Protein AF-A0A9P0IT25-F1 (afdb_monomer_lite)

Secondary structure (DSSP, 8-state):
-------TTSSSSGGG-----HHHHT-PPP----------------------HHHHHHHHHHHHHHHHHT--HHHHHHHHHHHH----HHHHHHHHHHHH-S---HHHHHHHHHHHHHHHHHHHHHT-

Organism: Aphis gossypii (NCBI:txid80765)

pLDDT: mean 72.53, std 25.1, range [28.23, 98.19]

Structure (mmCIF, N/CA/C/O backbone):
data_AF-A0A9P0IT25-F1
#
_entry.id   AF-A0A9P0IT25-F1
#
loop_
_atom_site.group_PDB
_atom_site.id
_atom_site.type_symbol
_atom_site.label_atom_id
_atom_site.label_alt_id
_atom_site.label_comp_id
_atom_site.label_asym_id
_atom_site.label_entity_id
_atom_site.l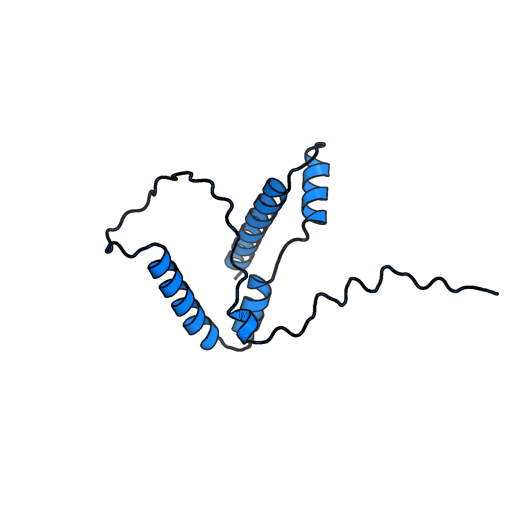abel_seq_id
_atom_site.pdbx_PDB_ins_code
_atom_site.Cartn_x
_atom_site.Cartn_y
_atom_site.Cartn_z
_atom_site.occupancy
_atom_site.B_iso_or_equiv
_atom_site.auth_seq_id
_atom_site.auth_comp_id
_atom_site.auth_asym_id
_atom_site.auth_atom_id
_atom_site.pdbx_PDB_model_num
ATOM 1 N N . MET A 1 1 ? 0.093 -48.236 -16.005 1.00 41.72 1 MET A N 1
ATOM 2 C CA . MET A 1 1 ? 1.020 -47.498 -15.125 1.00 41.72 1 MET A CA 1
ATOM 3 C C . MET A 1 1 ? 0.969 -46.055 -15.586 1.00 41.72 1 MET A C 1
ATOM 5 O O . MET A 1 1 ? 1.771 -45.649 -16.411 1.00 41.72 1 MET A O 1
ATOM 9 N N . GLU A 1 2 ? -0.072 -45.335 -15.183 1.00 33.12 2 GLU A N 1
ATOM 10 C CA . GLU A 1 2 ? -0.317 -43.969 -15.643 1.00 33.12 2 GLU A CA 1
ATOM 11 C C . GLU A 1 2 ? -0.279 -43.086 -14.400 1.00 33.12 2 GLU A C 1
ATOM 13 O O . GLU A 1 2 ? -1.176 -43.108 -13.561 1.00 33.12 2 GLU A O 1
ATOM 18 N N . SER A 1 3 ? 0.872 -42.447 -14.208 1.00 37.16 3 SER A N 1
ATOM 19 C CA . SER A 1 3 ? 1.113 -41.519 -13.112 1.00 37.16 3 SER A CA 1
ATOM 20 C C . SER A 1 3 ? 0.383 -40.225 -13.448 1.00 37.16 3 SER A C 1
ATOM 22 O O . SER A 1 3 ? 0.845 -39.461 -14.295 1.00 37.16 3 SER A O 1
ATOM 24 N N . MET A 1 4 ? -0.769 -39.988 -12.818 1.00 38.41 4 MET A N 1
ATOM 25 C CA . MET A 1 4 ? -1.356 -38.653 -12.786 1.00 38.41 4 MET A CA 1
ATOM 26 C C . MET A 1 4 ? -0.392 -37.748 -12.020 1.00 38.41 4 MET A C 1
ATOM 28 O O . MET A 1 4 ? -0.252 -37.847 -10.801 1.00 38.41 4 MET A O 1
ATOM 32 N N . MET A 1 5 ? 0.309 -36.894 -12.765 1.00 40.84 5 MET A N 1
ATOM 33 C CA . MET A 1 5 ? 1.078 -35.786 -12.220 1.00 40.84 5 MET A CA 1
ATOM 34 C C . MET A 1 5 ? 0.132 -34.873 -11.439 1.00 40.84 5 MET A C 1
ATOM 36 O O . MET A 1 5 ? -0.613 -34.084 -12.012 1.00 40.84 5 MET A O 1
ATOM 40 N N . PHE A 1 6 ? 0.164 -34.999 -10.115 1.00 36.66 6 PHE A N 1
ATOM 41 C CA . PHE A 1 6 ? -0.357 -33.987 -9.212 1.00 36.66 6 PHE A CA 1
ATOM 42 C C . PHE A 1 6 ? 0.496 -32.724 -9.370 1.00 36.66 6 PHE A C 1
ATOM 44 O O . PHE A 1 6 ? 1.703 -32.739 -9.112 1.00 36.66 6 PHE A O 1
ATOM 51 N N . ASN A 1 7 ? -0.134 -31.642 -9.828 1.00 36.16 7 ASN A N 1
ATOM 52 C CA . ASN A 1 7 ? 0.476 -30.322 -9.932 1.00 36.16 7 ASN A CA 1
ATOM 53 C C . ASN A 1 7 ? 0.936 -29.857 -8.546 1.00 36.16 7 ASN A C 1
ATOM 55 O O . ASN A 1 7 ? 0.128 -29.561 -7.670 1.00 36.16 7 ASN A O 1
ATOM 59 N N . LYS A 1 8 ? 2.255 -29.759 -8.368 1.00 42.22 8 LYS A N 1
ATOM 60 C CA . LYS A 1 8 ? 2.917 -29.313 -7.132 1.00 42.22 8 LYS A CA 1
ATOM 61 C C . LYS A 1 8 ? 2.823 -27.794 -6.905 1.00 42.22 8 LYS A C 1
ATOM 63 O O . LYS A 1 8 ? 3.342 -27.285 -5.917 1.00 42.22 8 LYS A O 1
ATOM 68 N N . ASP A 1 9 ? 2.132 -27.084 -7.793 1.00 40.12 9 ASP A N 1
ATOM 69 C CA . ASP A 1 9 ? 2.008 -25.624 -7.772 1.00 40.12 9 ASP A CA 1
ATOM 70 C C . ASP A 1 9 ? 0.772 -25.123 -7.005 1.00 40.12 9 ASP A C 1
ATOM 72 O O . ASP A 1 9 ? 0.588 -23.917 -6.870 1.00 40.12 9 ASP A O 1
ATOM 76 N N . GLN A 1 10 ? -0.061 -26.020 -6.461 1.00 33.53 10 GLN A N 1
ATOM 77 C CA . GLN A 1 10 ? -1.315 -25.647 -5.789 1.00 33.53 10 GLN A CA 1
ATOM 78 C C . GLN A 1 10 ? -1.242 -25.575 -4.251 1.00 33.53 10 GLN A C 1
ATOM 80 O O . GLN A 1 10 ? -2.206 -25.163 -3.615 1.00 33.53 10 GLN A O 1
ATOM 85 N N . GLU A 1 11 ? -0.104 -25.902 -3.628 1.00 34.81 11 GLU A N 1
ATOM 86 C CA . GLU A 1 11 ? 0.029 -25.877 -2.157 1.00 34.81 11 GLU A CA 1
ATOM 87 C C . GLU A 1 11 ? 0.653 -24.585 -1.590 1.00 34.81 11 GLU A C 1
ATOM 89 O O . GLU A 1 11 ? 0.664 -24.385 -0.375 1.00 34.81 11 GLU A O 1
ATOM 94 N N . MET A 1 12 ? 1.118 -23.650 -2.430 1.00 31.92 12 MET A N 1
ATOM 95 C CA . MET A 1 12 ? 1.678 -22.366 -1.962 1.00 31.92 12 MET A CA 1
ATOM 96 C C . MET A 1 12 ? 0.647 -21.246 -1.751 1.00 31.92 12 MET A C 1
ATOM 98 O O . MET A 1 12 ? 1.026 -20.152 -1.339 1.00 31.92 12 MET A O 1
ATOM 102 N N . GLU A 1 13 ? -0.644 -21.496 -1.977 1.00 34.09 13 GLU A N 1
ATOM 103 C CA . GLU A 1 13 ? -1.703 -20.495 -1.761 1.00 34.09 13 GLU A CA 1
ATOM 104 C C . GLU A 1 13 ? -2.389 -20.630 -0.387 1.00 34.09 13 GLU A C 1
ATOM 106 O O . GLU A 1 13 ? -2.980 -19.681 0.123 1.00 34.09 13 GLU A O 1
ATOM 111 N N . SER A 1 14 ? -2.239 -21.778 0.284 1.00 28.23 14 SER A N 1
ATOM 112 C CA . SER A 1 14 ? -2.909 -22.061 1.564 1.00 28.23 14 SER A CA 1
ATOM 113 C C . SER A 1 14 ? -2.144 -21.558 2.799 1.00 28.23 14 SER A C 1
ATOM 115 O O . SER A 1 14 ? -2.756 -21.258 3.824 1.00 28.23 14 SER A O 1
ATOM 117 N N . SER A 1 15 ? -0.817 -21.384 2.729 1.00 30.12 15 SER A N 1
ATOM 118 C CA . SER A 1 15 ? -0.022 -21.009 3.914 1.00 30.12 15 SER A CA 1
ATOM 119 C C . SER A 1 15 ? -0.203 -19.550 4.367 1.00 30.12 15 SER A C 1
ATOM 121 O O . SER A 1 15 ? 0.323 -19.185 5.422 1.00 30.12 15 SER A O 1
ATOM 123 N N . SER A 1 16 ? -0.912 -18.711 3.604 1.00 38.19 16 SER A N 1
ATOM 124 C CA . SER A 1 16 ? -1.129 -17.303 3.964 1.00 38.19 16 SER A CA 1
ATOM 125 C C . SER A 1 16 ? -2.306 -17.081 4.922 1.00 38.19 16 SER A C 1
ATOM 127 O O . SER A 1 16 ? -2.465 -15.970 5.423 1.00 38.19 16 SER A O 1
ATOM 129 N N . TYR A 1 17 ? -3.094 -18.118 5.214 1.00 40.69 17 TYR A N 1
ATOM 130 C CA . TYR A 1 17 ? -4.219 -18.065 6.150 1.00 40.69 17 TYR A CA 1
ATOM 131 C C . TYR A 1 17 ? -3.906 -18.896 7.393 1.00 40.69 17 TYR A C 1
ATOM 133 O O . TYR A 1 17 ? -4.582 -19.873 7.703 1.00 40.69 17 TYR A O 1
ATOM 141 N N . LYS A 1 18 ? -2.830 -18.545 8.102 1.00 37.47 18 LYS A N 1
ATOM 142 C CA . LYS A 1 18 ? -2.706 -18.978 9.493 1.00 37.47 18 LYS A CA 1
ATOM 143 C C . LYS A 1 18 ? -3.537 -18.021 10.331 1.00 37.47 18 LYS A C 1
ATOM 145 O O . LYS A 1 18 ? -3.259 -16.826 10.336 1.00 37.47 18 LYS A O 1
ATOM 150 N N . ASP A 1 19 ? -4.565 -18.591 10.946 1.00 41.03 19 ASP A N 1
ATOM 151 C CA . ASP A 1 19 ? -5.413 -18.029 11.991 1.00 41.03 19 ASP A CA 1
ATOM 152 C C . ASP A 1 19 ? -4.595 -17.110 12.912 1.00 41.03 19 ASP A C 1
ATOM 154 O O . ASP A 1 19 ? -3.737 -17.563 13.673 1.00 41.03 19 ASP A O 1
ATOM 158 N N . PHE A 1 20 ? -4.770 -15.805 12.718 1.00 43.47 20 PHE A N 1
ATOM 159 C CA . PHE A 1 20 ? -3.971 -14.756 13.335 1.00 43.47 20 PHE A CA 1
ATOM 160 C C . PHE A 1 20 ? -4.866 -14.091 14.367 1.00 43.47 20 PHE A C 1
ATOM 162 O O . PHE A 1 20 ? -5.787 -13.351 14.021 1.00 43.47 20 PHE A O 1
ATOM 169 N N . SER A 1 21 ? -4.633 -14.433 15.631 1.00 42.94 21 SER A N 1
ATOM 170 C CA . SER A 1 21 ? -5.468 -13.993 16.744 1.00 42.94 21 SER A CA 1
ATOM 171 C C . SER A 1 21 ? -5.476 -12.464 16.890 1.00 42.94 21 SER A C 1
ATOM 173 O O . SER A 1 21 ? -4.637 -11.737 16.358 1.00 42.94 21 SER A O 1
ATOM 175 N N . GLN A 1 22 ? -6.424 -11.939 17.656 1.00 48.09 22 GLN A N 1
ATOM 176 C CA . GLN A 1 22 ? -6.498 -10.508 17.952 1.00 48.09 22 GLN A CA 1
ATOM 177 C C . GLN A 1 22 ? -5.202 -9.977 18.608 1.00 48.09 22 GLN A C 1
ATOM 179 O O . GLN A 1 22 ? -4.828 -8.833 18.378 1.00 48.09 22 GLN A O 1
ATOM 184 N N . GLU A 1 23 ? -4.460 -10.825 19.334 1.00 40.09 23 GLU A N 1
ATOM 185 C CA . GLU A 1 23 ? -3.146 -10.520 19.943 1.00 40.09 23 GLU A CA 1
ATOM 186 C C . GLU A 1 23 ? -2.049 -10.213 18.920 1.00 40.09 23 GLU A C 1
ATOM 188 O O . GLU A 1 23 ? -1.175 -9.359 19.074 1.00 40.09 23 GLU A O 1
ATOM 193 N N . ASP A 1 24 ? -2.159 -10.908 17.815 1.00 48.66 24 ASP A N 1
ATOM 194 C CA . ASP A 1 24 ? -1.262 -10.924 16.689 1.00 48.66 24 ASP A CA 1
ATOM 195 C C . ASP A 1 24 ? -1.428 -9.577 15.918 1.00 48.66 24 ASP A C 1
ATOM 197 O O . ASP A 1 24 ? -0.467 -8.976 15.420 1.00 48.66 24 ASP A O 1
ATOM 201 N N . LEU A 1 25 ? -2.630 -8.973 15.943 1.00 50.34 25 LEU A N 1
ATOM 202 C CA . LEU A 1 25 ? -2.894 -7.603 15.471 1.00 50.34 25 LEU A CA 1
ATOM 203 C C . LEU A 1 25 ? -2.050 -6.551 16.219 1.00 50.34 25 LEU A C 1
ATOM 205 O O . LEU A 1 25 ? -1.662 -5.543 15.622 1.00 50.34 25 LEU A O 1
ATOM 209 N N . PHE A 1 26 ? -1.714 -6.791 17.488 1.00 49.72 26 PHE A N 1
ATOM 210 C CA . PHE A 1 26 ? -0.960 -5.862 18.337 1.00 49.72 26 PHE A CA 1
ATOM 211 C C . PHE A 1 26 ? 0.562 -6.048 18.272 1.00 49.72 26 PHE A C 1
ATOM 213 O O . PHE A 1 26 ? 1.299 -5.205 18.796 1.00 49.72 26 PHE A O 1
ATOM 220 N N . LEU A 1 27 ? 1.030 -7.102 17.600 1.00 47.66 27 LEU A N 1
ATOM 221 C CA . LEU A 1 27 ? 2.437 -7.444 17.408 1.00 47.66 27 LEU A CA 1
ATOM 222 C C . LEU A 1 27 ? 2.868 -7.153 15.961 1.00 47.66 27 LEU A C 1
ATOM 224 O O . LEU A 1 27 ? 3.207 -8.042 15.183 1.00 47.66 27 LEU A O 1
ATOM 228 N N . ALA A 1 28 ? 2.857 -5.878 15.564 1.00 53.50 28 ALA A N 1
ATOM 229 C CA . ALA A 1 28 ? 3.513 -5.494 14.316 1.00 53.50 28 ALA A CA 1
ATOM 230 C C . ALA A 1 28 ? 4.989 -5.950 14.371 1.00 53.50 28 ALA A C 1
ATOM 232 O O . ALA A 1 28 ? 5.665 -5.661 15.363 1.00 53.50 28 ALA A O 1
ATOM 233 N N . PRO A 1 29 ? 5.509 -6.665 13.354 1.00 47.22 29 PRO A N 1
ATOM 234 C CA . PRO A 1 29 ? 6.906 -7.059 13.343 1.00 47.22 29 PRO A CA 1
ATOM 235 C C . PRO A 1 29 ? 7.768 -5.796 13.345 1.00 47.22 29 PRO A C 1
ATOM 237 O O . PRO A 1 29 ? 7.643 -4.945 12.464 1.00 47.22 29 PRO A O 1
ATOM 240 N N . GLU A 1 30 ? 8.634 -5.685 14.351 1.00 46.75 30 GLU A N 1
ATOM 241 C CA . GLU A 1 30 ? 9.626 -4.619 14.461 1.00 46.75 30 GLU A CA 1
ATOM 242 C C . GLU A 1 30 ? 10.399 -4.511 13.133 1.00 46.75 30 GLU A C 1
ATOM 244 O O . GLU A 1 30 ? 10.998 -5.502 12.684 1.00 46.75 30 GLU A O 1
ATOM 249 N N . PRO A 1 31 ? 10.425 -3.342 12.470 1.00 43.41 31 PRO A N 1
ATOM 250 C CA . PRO A 1 31 ? 11.317 -3.152 11.344 1.00 43.41 31 PRO A CA 1
ATOM 251 C C . PRO A 1 31 ? 12.748 -3.232 11.879 1.00 43.41 31 PRO A C 1
ATOM 253 O O . PRO A 1 31 ? 13.210 -2.332 12.581 1.00 43.41 31 PRO A O 1
ATOM 256 N N . LYS A 1 32 ? 13.479 -4.304 11.544 1.00 43.00 32 LYS A N 1
ATOM 257 C CA . LYS A 1 32 ? 14.928 -4.371 11.776 1.00 43.00 32 LYS A CA 1
ATOM 258 C C . LYS A 1 32 ? 15.592 -3.279 10.934 1.00 43.00 32 LYS A C 1
ATOM 260 O O . LYS A 1 32 ? 15.927 -3.504 9.774 1.00 43.00 32 LYS A O 1
ATOM 265 N N . ARG A 1 33 ? 15.741 -2.078 11.499 1.00 41.25 33 ARG A N 1
ATOM 266 C CA . ARG A 1 33 ? 16.533 -1.000 10.902 1.00 41.25 33 ARG A CA 1
ATOM 267 C C . ARG A 1 33 ? 17.997 -1.435 10.905 1.00 41.25 33 ARG A C 1
ATOM 269 O O . ARG A 1 33 ? 18.567 -1.675 11.967 1.00 41.25 33 ARG A O 1
ATOM 276 N N . SER A 1 34 ? 18.599 -1.532 9.722 1.00 41.12 34 SER A N 1
ATOM 277 C CA . SER A 1 34 ? 20.049 -1.414 9.592 1.00 41.12 34 SER A CA 1
ATOM 278 C C . SER A 1 34 ? 20.450 -0.025 10.097 1.00 41.12 34 SER A C 1
ATOM 280 O O . SER A 1 34 ? 19.764 0.962 9.827 1.00 41.12 34 SER A O 1
ATOM 282 N N . ASN A 1 35 ? 21.510 0.039 10.900 1.00 40.69 35 ASN A N 1
ATOM 283 C CA . ASN A 1 35 ? 22.042 1.284 11.447 1.00 40.69 35 ASN A CA 1
ATOM 284 C C . ASN A 1 35 ? 22.628 2.152 10.326 1.00 40.69 35 ASN A C 1
ATOM 286 O O . ASN A 1 35 ? 23.830 2.112 10.103 1.00 40.69 35 ASN A O 1
ATOM 290 N N . ASP A 1 36 ? 21.800 2.966 9.679 1.00 41.22 36 ASP A N 1
ATOM 291 C CA . ASP A 1 36 ? 22.263 4.089 8.868 1.00 41.22 36 ASP A CA 1
ATOM 292 C C . ASP A 1 36 ? 21.725 5.381 9.485 1.00 41.22 36 ASP A C 1
ATOM 294 O O . ASP A 1 36 ? 20.542 5.721 9.402 1.00 41.22 36 ASP A O 1
ATOM 298 N N . GLN A 1 37 ? 22.612 6.080 10.192 1.00 43.34 37 GLN A N 1
ATOM 299 C CA . GLN A 1 37 ? 22.361 7.420 10.700 1.00 43.34 37 GLN A CA 1
ATOM 300 C C . GLN A 1 37 ? 22.375 8.389 9.515 1.00 43.34 37 GLN A C 1
ATOM 302 O O . GLN A 1 37 ? 23.440 8.770 9.045 1.00 43.34 37 GLN A O 1
ATOM 307 N N . HIS A 1 38 ? 21.205 8.826 9.052 1.00 39.16 38 HIS A N 1
ATOM 308 C CA . HIS A 1 38 ? 21.108 10.019 8.215 1.00 39.16 38 HIS A CA 1
ATOM 309 C C . HIS A 1 38 ? 20.078 10.991 8.787 1.00 39.16 38 HIS A C 1
ATOM 311 O O . HIS A 1 38 ? 18.906 10.676 8.985 1.00 39.16 38 HIS A O 1
ATOM 317 N N . ASN A 1 39 ? 20.592 12.174 9.113 1.00 43.94 39 ASN A N 1
ATOM 318 C CA . ASN A 1 39 ? 19.909 13.294 9.733 1.00 43.94 39 ASN A CA 1
ATOM 319 C C . ASN A 1 39 ? 19.080 14.027 8.663 1.00 43.94 39 ASN A C 1
ATOM 321 O O . ASN A 1 39 ? 19.650 14.738 7.838 1.00 43.94 39 ASN A O 1
ATOM 325 N N . SER A 1 40 ? 17.759 13.836 8.638 1.00 42.75 40 SER A N 1
ATOM 326 C CA . SER A 1 40 ? 16.848 14.654 7.829 1.00 42.75 40 SER A CA 1
ATOM 327 C C . SER A 1 40 ? 16.289 15.770 8.702 1.00 42.75 40 SER A C 1
ATOM 329 O O . SER A 1 40 ? 15.588 15.508 9.676 1.00 42.75 40 SER A O 1
ATOM 331 N N . SER A 1 41 ? 16.634 17.008 8.366 1.00 45.25 41 SER A N 1
ATOM 332 C CA . SER A 1 41 ? 16.165 18.221 9.028 1.00 45.25 41 SER A CA 1
ATOM 333 C C . SER A 1 41 ? 14.642 18.348 8.956 1.00 45.25 41 SER A C 1
ATOM 335 O O . SER A 1 41 ? 14.082 18.502 7.870 1.00 45.25 41 SER A O 1
ATOM 337 N N . ASP A 1 42 ? 14.010 18.324 10.127 1.00 43.97 42 ASP A N 1
ATOM 338 C CA . ASP A 1 42 ? 12.599 18.615 10.347 1.00 43.97 42 ASP A CA 1
ATOM 339 C C . ASP A 1 42 ? 12.260 20.055 9.920 1.00 43.97 42 ASP A C 1
ATOM 341 O O . ASP A 1 42 ? 12.691 21.025 10.548 1.00 43.97 42 ASP A O 1
ATOM 345 N N . LEU A 1 43 ? 11.431 20.214 8.887 1.00 48.50 43 LEU A N 1
ATOM 346 C CA . LEU A 1 43 ? 10.602 21.406 8.723 1.00 48.50 43 LEU A CA 1
ATOM 347 C C . LEU A 1 43 ? 9.180 21.017 9.100 1.00 48.50 43 LEU A C 1
ATOM 349 O O . LEU A 1 43 ? 8.487 20.505 8.246 1.00 48.50 43 LEU A O 1
ATOM 353 N N . PHE A 1 44 ? 8.778 21.238 10.354 1.00 41.16 44 PHE A N 1
ATOM 354 C CA . PHE A 1 44 ? 7.449 21.723 10.765 1.00 41.16 44 PHE A CA 1
ATOM 355 C C . PHE A 1 44 ? 7.485 21.991 12.276 1.00 41.16 44 PHE A C 1
ATOM 357 O O . PHE A 1 44 ? 7.617 21.093 13.104 1.00 41.16 44 PHE A O 1
ATOM 364 N N . GLY A 1 45 ? 7.423 23.269 12.649 1.00 45.03 45 GLY A N 1
ATOM 365 C CA . GLY A 1 45 ? 7.550 23.705 14.033 1.00 45.03 45 GLY A CA 1
ATOM 366 C C . GLY A 1 45 ? 6.304 23.454 14.885 1.00 45.03 45 GLY A C 1
ATOM 367 O O . GLY A 1 45 ? 5.204 23.856 14.520 1.00 45.03 45 GLY A O 1
ATOM 368 N N . LYS A 1 46 ? 6.509 22.926 16.098 1.00 41.34 46 LYS A N 1
ATOM 369 C CA . LYS A 1 46 ? 5.979 23.490 17.358 1.00 41.34 46 LYS A CA 1
ATOM 370 C C . LYS A 1 46 ? 6.602 22.774 18.560 1.00 41.34 46 LYS A C 1
ATOM 372 O O . LYS A 1 46 ? 6.469 21.566 18.713 1.00 41.34 46 LYS A O 1
ATOM 377 N N . LYS A 1 47 ? 7.249 23.552 19.437 1.00 49.00 47 LYS A N 1
ATOM 378 C CA . LYS A 1 47 ? 7.792 23.129 20.740 1.00 49.00 47 LYS A CA 1
ATOM 379 C C . LYS A 1 47 ? 6.769 22.294 21.529 1.00 49.00 47 LYS A C 1
ATOM 381 O O . LYS A 1 47 ? 5.777 22.836 22.014 1.00 49.00 47 LYS A O 1
ATOM 386 N N . LYS A 1 48 ? 7.059 21.010 21.738 1.00 49.59 48 LYS A N 1
ATOM 387 C CA . LYS A 1 48 ? 6.543 20.193 22.844 1.00 49.59 48 LYS A CA 1
ATOM 388 C C . LYS A 1 48 ? 7.717 19.401 23.425 1.00 49.59 48 LYS A C 1
ATOM 390 O O . LYS A 1 48 ? 8.501 18.856 22.664 1.00 49.59 48 LYS A O 1
ATOM 395 N N . LYS A 1 49 ? 7.814 19.438 24.763 1.00 51.16 49 LYS A N 1
ATOM 396 C CA . LYS A 1 49 ? 8.729 18.727 25.680 1.00 51.16 49 LYS A CA 1
ATOM 397 C C . LYS A 1 49 ? 9.505 17.568 25.048 1.00 51.16 49 LYS A C 1
ATOM 399 O O . LYS A 1 49 ? 8.867 16.714 24.443 1.00 51.16 49 LYS A O 1
ATOM 404 N N . ASP A 1 50 ? 10.810 17.507 25.332 1.00 60.47 50 ASP A N 1
ATOM 405 C CA . ASP A 1 50 ? 11.771 16.440 25.001 1.00 60.47 50 ASP A CA 1
ATOM 406 C C . ASP A 1 50 ? 11.318 15.041 25.471 1.00 60.47 50 ASP A C 1
ATOM 408 O O . ASP A 1 50 ? 11.888 14.423 26.370 1.00 60.47 50 ASP A O 1
ATOM 412 N N . LYS A 1 51 ? 10.244 14.517 24.886 1.00 65.38 51 LYS A N 1
ATOM 413 C CA . LYS A 1 51 ? 9.877 13.112 24.970 1.00 65.38 51 LYS A CA 1
ATOM 414 C C . LYS A 1 51 ? 10.810 12.376 24.020 1.00 65.38 51 LYS A C 1
ATOM 416 O O . LYS A 1 51 ? 10.902 12.709 22.841 1.00 65.38 51 LYS A O 1
ATOM 421 N N . SER A 1 52 ? 11.510 11.369 24.535 1.00 83.81 52 SER A N 1
ATOM 422 C CA . SER A 1 52 ? 12.321 10.478 23.702 1.00 83.81 52 SER A CA 1
ATOM 423 C C . SER A 1 52 ? 11.464 9.887 22.574 1.00 83.81 52 SER A C 1
ATOM 425 O O . SER A 1 52 ? 10.293 9.582 22.805 1.00 83.81 52 SER A O 1
ATOM 427 N N . LYS A 1 53 ? 12.044 9.661 21.384 1.00 85.06 53 LYS A N 1
ATOM 428 C CA . LYS A 1 53 ? 11.365 9.017 20.238 1.00 85.06 53 LYS A CA 1
ATOM 429 C C . LYS A 1 53 ? 10.593 7.754 20.652 1.00 85.06 53 LYS A C 1
ATOM 431 O O . LYS A 1 53 ? 9.471 7.547 20.211 1.00 85.06 53 LYS A O 1
ATOM 436 N N . LYS A 1 54 ? 11.147 6.983 21.597 1.00 83.94 54 LYS A N 1
ATOM 437 C CA . LYS A 1 54 ? 10.522 5.778 22.165 1.00 83.94 54 LYS A CA 1
ATOM 438 C C . LYS A 1 54 ? 9.234 6.057 22.954 1.00 83.94 54 LYS A C 1
ATOM 440 O O . LYS A 1 54 ? 8.315 5.250 22.931 1.00 83.94 54 LYS A O 1
ATOM 445 N N . GLN A 1 55 ? 9.164 7.180 23.671 1.00 85.94 55 GLN A N 1
ATOM 446 C CA . GLN A 1 55 ? 7.953 7.577 24.399 1.00 85.94 55 GLN A CA 1
ATOM 447 C C . GLN A 1 55 ? 6.855 8.052 23.443 1.00 85.94 55 GLN A C 1
ATOM 449 O O . GLN A 1 55 ? 5.686 7.788 23.698 1.00 85.94 55 GLN A O 1
ATOM 454 N N . ILE A 1 56 ? 7.229 8.730 22.353 1.00 86.56 56 ILE A N 1
ATOM 455 C CA . ILE A 1 56 ? 6.285 9.169 21.316 1.00 86.56 56 ILE A CA 1
ATOM 456 C C . ILE A 1 56 ? 5.666 7.949 20.628 1.00 86.56 56 ILE A C 1
ATOM 458 O O . ILE A 1 56 ? 4.448 7.838 20.574 1.00 86.56 56 ILE A O 1
ATOM 462 N N . GLU A 1 57 ? 6.491 6.988 20.212 1.00 85.75 57 GLU A N 1
ATOM 463 C CA . GLU A 1 57 ? 6.022 5.754 19.572 1.00 85.75 57 GLU A CA 1
ATOM 464 C C . GLU A 1 57 ? 5.113 4.921 20.492 1.00 85.75 57 GLU A C 1
ATOM 466 O O . GLU A 1 57 ? 4.091 4.393 20.057 1.00 85.75 57 GLU A O 1
ATOM 471 N N . ALA A 1 58 ? 5.443 4.833 21.786 1.00 86.06 58 ALA A N 1
ATOM 472 C CA . ALA A 1 58 ? 4.597 4.149 22.762 1.00 86.06 58 ALA A CA 1
ATOM 473 C C . ALA A 1 58 ? 3.230 4.838 22.927 1.00 86.06 58 ALA A C 1
ATOM 475 O O . ALA A 1 58 ? 2.205 4.162 22.987 1.00 86.06 58 ALA A O 1
ATOM 476 N N . GLU A 1 59 ? 3.203 6.174 22.965 1.00 88.44 59 GLU A N 1
ATOM 477 C CA . GLU A 1 59 ? 1.962 6.952 23.040 1.00 88.44 59 GLU A CA 1
ATOM 478 C C . GLU A 1 59 ? 1.106 6.784 21.772 1.00 88.44 59 GLU A C 1
ATOM 480 O O . GLU A 1 59 ? -0.114 6.664 21.860 1.00 88.44 59 GLU A O 1
ATOM 485 N N . GLU A 1 60 ? 1.724 6.748 20.591 1.00 86.06 60 GLU A N 1
ATOM 486 C CA . GLU A 1 60 ? 1.032 6.513 19.318 1.00 86.06 60 GLU A CA 1
ATOM 487 C C . GLU A 1 60 ? 0.465 5.096 19.219 1.00 86.06 60 GLU A C 1
ATOM 489 O O . GLU A 1 60 ? -0.681 4.920 18.800 1.00 86.06 60 GLU A O 1
ATOM 494 N N . ARG A 1 61 ? 1.226 4.090 19.669 1.00 85.12 61 ARG A N 1
ATOM 495 C CA . ARG A 1 61 ? 0.763 2.699 19.728 1.00 85.12 61 ARG A CA 1
ATOM 496 C C . ARG A 1 61 ? -0.442 2.561 20.655 1.00 85.12 61 ARG A C 1
ATOM 498 O O . ARG A 1 61 ? -1.399 1.879 20.301 1.00 85.12 61 ARG A O 1
ATOM 505 N N . GLU A 1 62 ? -0.426 3.237 21.801 1.00 89.75 62 GLU A N 1
ATOM 506 C CA . GLU A 1 62 ? -1.556 3.228 22.732 1.00 89.75 62 GLU A CA 1
ATOM 507 C C . GLU A 1 62 ? -2.796 3.910 22.139 1.00 89.75 62 GLU A C 1
ATOM 509 O O . GLU A 1 62 ? -3.895 3.362 22.196 1.00 89.75 62 GLU A O 1
ATOM 514 N N . LYS A 1 63 ? -2.630 5.057 21.469 1.00 89.75 63 LYS A N 1
ATOM 515 C CA . LYS A 1 63 ? -3.737 5.714 20.750 1.00 89.75 63 LYS A CA 1
ATOM 516 C C . LYS A 1 63 ? -4.336 4.814 19.676 1.00 89.75 63 LYS A C 1
ATOM 518 O O . LYS A 1 63 ? -5.556 4.737 19.557 1.00 89.75 63 LYS A O 1
ATOM 523 N N . MET A 1 64 ? -3.489 4.124 18.914 1.00 87.62 64 MET A N 1
ATOM 524 C CA . MET A 1 64 ? -3.938 3.192 17.884 1.00 87.62 64 MET A CA 1
ATOM 525 C C . MET A 1 64 ? -4.711 2.017 18.489 1.00 87.62 64 MET A C 1
ATOM 527 O O . MET A 1 64 ? -5.731 1.624 17.934 1.00 87.62 64 MET A O 1
ATOM 531 N N . ARG A 1 65 ? -4.287 1.498 19.648 1.00 86.81 65 ARG A N 1
ATOM 532 C CA . ARG A 1 65 ? -5.009 0.436 20.366 1.00 86.81 65 ARG A CA 1
ATOM 533 C C . ARG A 1 65 ? -6.406 0.870 20.779 1.00 86.81 65 ARG A C 1
ATOM 535 O O . ARG A 1 65 ? -7.365 0.181 20.449 1.00 86.81 65 ARG A O 1
ATOM 542 N N . VAL A 1 66 ? -6.515 2.019 21.444 1.00 91.19 66 VAL A N 1
ATOM 543 C CA . VAL A 1 66 ? -7.808 2.560 21.887 1.00 91.19 66 VAL A CA 1
ATOM 544 C C . VAL A 1 66 ? -8.727 2.840 20.697 1.00 91.19 66 VAL A C 1
ATOM 546 O O . VAL A 1 66 ? -9.928 2.610 20.780 1.00 91.19 66 VAL A O 1
ATOM 549 N N . LEU A 1 67 ? -8.189 3.323 19.577 1.00 90.69 67 LEU A N 1
ATOM 550 C CA . LEU A 1 67 ? -8.978 3.547 18.368 1.00 90.69 67 LEU A CA 1
ATOM 551 C C . LEU A 1 67 ? -9.533 2.225 17.815 1.00 90.69 67 LEU A C 1
ATOM 553 O O . LEU A 1 67 ? -10.740 2.100 17.629 1.00 90.69 67 LEU A O 1
ATOM 557 N N . VAL A 1 68 ? -8.656 1.238 17.602 1.00 89.00 68 VAL A N 1
ATOM 558 C CA . VAL A 1 68 ? -9.018 -0.062 17.017 1.00 89.00 68 VAL A CA 1
ATOM 559 C C . VAL A 1 68 ? -9.994 -0.831 17.913 1.00 89.00 68 VAL A C 1
ATOM 561 O O . VAL A 1 68 ? -10.898 -1.477 17.396 1.00 89.00 68 VAL A O 1
ATOM 564 N N . SER A 1 69 ? -9.883 -0.725 19.243 1.00 89.12 69 SER A N 1
ATOM 565 C CA . SER A 1 69 ? -10.819 -1.385 20.168 1.00 89.12 69 SER A CA 1
ATOM 566 C C . SER A 1 69 ? -12.233 -0.799 20.147 1.00 89.12 69 SER A C 1
ATOM 568 O O . SER A 1 69 ? -13.154 -1.434 20.646 1.00 89.12 69 SER A O 1
ATOM 570 N N . ASN A 1 70 ? -12.402 0.419 19.625 1.00 93.12 70 ASN A N 1
ATOM 571 C CA . ASN A 1 70 ? -13.691 1.108 19.543 1.00 93.12 70 ASN A CA 1
ATOM 572 C C . ASN A 1 70 ? -14.293 1.098 18.127 1.00 93.12 70 ASN A C 1
ATOM 574 O O . ASN A 1 70 ? -15.310 1.752 17.897 1.00 93.12 70 ASN A O 1
ATOM 578 N N . PHE A 1 71 ? -13.682 0.394 17.171 1.00 91.94 71 PHE A N 1
ATOM 579 C CA . PHE A 1 71 ? -14.243 0.251 15.830 1.00 91.94 71 PHE A CA 1
ATOM 580 C C . PHE A 1 71 ? -15.519 -0.590 15.822 1.00 91.94 71 PHE A C 1
ATOM 582 O O . PHE A 1 71 ? -15.667 -1.545 16.585 1.00 91.94 71 PHE A O 1
ATOM 589 N N . THR A 1 72 ? -16.430 -0.253 14.907 1.00 95.06 72 THR A N 1
ATOM 590 C CA . THR A 1 72 ? -17.491 -1.181 14.502 1.00 95.06 72 THR A CA 1
ATOM 591 C C . THR A 1 72 ? -16.885 -2.356 13.732 1.00 95.06 72 THR A C 1
ATOM 593 O O . THR A 1 72 ? -15.780 -2.256 13.200 1.00 95.06 72 THR A O 1
ATOM 596 N N . GLU A 1 73 ? -17.615 -3.465 13.624 1.00 91.88 73 GLU A N 1
ATOM 597 C CA . GLU A 1 73 ? -17.158 -4.657 12.892 1.00 91.88 73 GLU A CA 1
ATOM 598 C C . GLU A 1 73 ? -16.760 -4.335 11.440 1.00 91.88 73 GLU A C 1
ATOM 600 O O . GLU A 1 73 ? -15.688 -4.713 10.978 1.00 91.88 73 GLU A O 1
ATOM 605 N N . GLU A 1 74 ? -17.567 -3.524 10.756 1.00 92.19 74 GLU A N 1
ATOM 606 C CA . GLU A 1 74 ? -17.311 -3.080 9.383 1.00 92.19 74 GLU A CA 1
ATOM 607 C C . GLU A 1 74 ? -16.073 -2.166 9.268 1.00 92.19 74 GLU A C 1
ATOM 609 O O . GLU A 1 74 ? -15.317 -2.226 8.296 1.00 92.19 74 GLU A O 1
ATOM 614 N N . GLN A 1 75 ? -15.839 -1.300 10.260 1.00 93.44 75 GLN A N 1
ATOM 615 C CA . GLN A 1 75 ? -14.644 -0.450 10.305 1.00 93.44 75 GLN A CA 1
ATOM 616 C C . GLN A 1 75 ? -13.384 -1.268 10.575 1.00 93.44 75 GLN A C 1
ATOM 618 O O . GLN A 1 75 ? -12.337 -0.991 9.985 1.00 93.44 75 GLN A O 1
ATOM 623 N N . LEU A 1 76 ? -13.490 -2.270 11.448 1.00 91.88 76 LEU A N 1
ATOM 624 C CA . LEU A 1 76 ? -12.401 -3.176 11.763 1.00 91.88 76 LEU A CA 1
ATOM 625 C C . LEU A 1 76 ? -12.005 -3.992 10.532 1.00 91.88 76 LEU A C 1
ATOM 627 O O . LEU A 1 76 ? -10.828 -3.990 10.186 1.00 91.88 76 LEU A O 1
ATOM 631 N N . ASP A 1 77 ? -12.966 -4.591 9.826 1.00 92.62 77 ASP A N 1
ATOM 632 C CA . ASP A 1 77 ? -12.710 -5.360 8.602 1.00 92.62 77 ASP A CA 1
ATOM 633 C C . ASP A 1 77 ? -11.991 -4.517 7.534 1.00 92.62 77 ASP A C 1
ATOM 635 O O . ASP A 1 77 ? -10.909 -4.876 7.056 1.00 92.62 77 ASP A O 1
ATOM 639 N N . ARG A 1 78 ? -12.499 -3.309 7.247 1.00 92.31 78 ARG A N 1
ATOM 640 C CA . ARG A 1 78 ? -11.833 -2.377 6.320 1.00 92.31 78 ARG A CA 1
ATOM 641 C C . ARG A 1 78 ? -10.418 -2.013 6.760 1.00 92.31 78 ARG A C 1
ATOM 643 O O . ARG A 1 78 ? -9.499 -2.006 5.936 1.00 92.31 78 ARG A O 1
ATOM 650 N N . TYR A 1 79 ? -10.226 -1.695 8.041 1.00 91.38 79 TYR A N 1
ATOM 651 C CA . TYR A 1 79 ? -8.909 -1.359 8.576 1.00 91.38 79 TYR A CA 1
ATOM 652 C C . TYR A 1 79 ? -7.943 -2.540 8.469 1.00 91.38 79 TYR A C 1
ATOM 654 O O . TYR A 1 79 ? -6.788 -2.363 8.080 1.00 91.38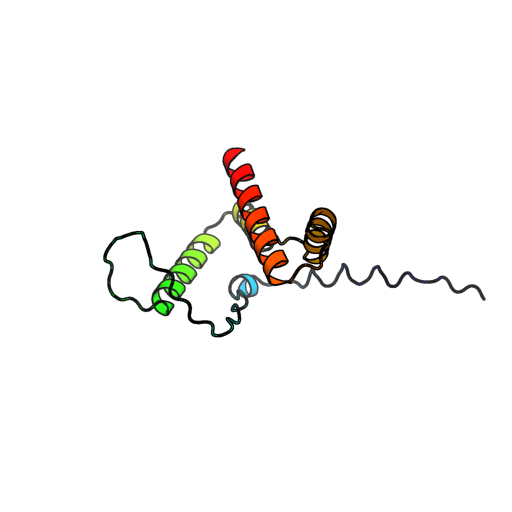 79 TYR A O 1
ATOM 662 N N . GLU A 1 80 ? -8.405 -3.749 8.771 1.00 90.38 80 GLU A N 1
ATOM 663 C CA . GLU A 1 80 ? -7.609 -4.963 8.678 1.00 90.38 80 GLU A CA 1
ATOM 664 C C . GLU A 1 80 ? -7.162 -5.250 7.246 1.00 90.38 80 GLU A C 1
ATOM 666 O O . GLU A 1 80 ? -5.974 -5.527 7.024 1.00 90.38 80 GLU A O 1
ATOM 671 N N . MET A 1 81 ? -8.076 -5.119 6.283 1.00 90.62 81 MET A N 1
ATOM 672 C CA . MET A 1 81 ? -7.770 -5.249 4.861 1.00 90.62 81 MET A CA 1
ATOM 673 C C . MET A 1 81 ? -6.751 -4.200 4.417 1.00 90.62 81 MET A C 1
ATOM 675 O O . MET A 1 81 ? -5.721 -4.540 3.828 1.00 90.62 81 MET A O 1
ATOM 679 N N . PHE A 1 82 ? -6.958 -2.928 4.766 1.00 92.00 82 PHE A N 1
ATOM 680 C CA . PHE A 1 82 ? -6.011 -1.863 4.441 1.00 92.00 82 PHE A CA 1
ATOM 681 C C . PHE A 1 82 ? -4.630 -2.111 5.066 1.00 92.00 82 PHE A C 1
ATOM 683 O O . PHE A 1 82 ? -3.607 -2.040 4.375 1.00 92.00 82 PHE A O 1
ATOM 690 N N . ARG A 1 83 ? -4.573 -2.444 6.359 1.00 91.75 83 ARG A N 1
ATOM 691 C CA . ARG A 1 83 ? -3.322 -2.634 7.103 1.00 91.75 83 ARG A CA 1
ATOM 692 C C . ARG A 1 83 ? -2.504 -3.799 6.552 1.00 91.75 83 ARG A C 1
ATOM 694 O O . ARG A 1 83 ? -1.286 -3.674 6.440 1.00 91.75 83 ARG A O 1
ATOM 701 N N . ARG A 1 84 ? -3.159 -4.908 6.189 1.00 89.88 84 ARG A N 1
ATOM 702 C CA . ARG A 1 84 ? -2.495 -6.109 5.652 1.00 89.88 84 ARG A CA 1
ATOM 703 C C . ARG A 1 84 ? -2.256 -6.063 4.144 1.00 89.88 84 ARG A C 1
ATOM 705 O O . ARG A 1 84 ? -1.425 -6.824 3.656 1.00 89.88 84 ARG A O 1
ATOM 712 N N . SER A 1 85 ? -2.931 -5.178 3.411 1.00 91.12 85 SER A N 1
ATOM 713 C CA . SER A 1 85 ? -2.738 -5.065 1.964 1.00 91.12 85 SER A CA 1
ATOM 714 C C . SER A 1 85 ? -1.282 -4.738 1.615 1.00 91.12 85 SER A C 1
ATOM 716 O O . SER A 1 85 ? -0.678 -3.792 2.132 1.00 91.12 85 SER A O 1
ATOM 718 N N . VAL A 1 86 ? -0.701 -5.529 0.720 1.00 92.50 86 VAL A N 1
ATOM 719 C CA . VAL A 1 86 ? 0.658 -5.343 0.208 1.00 92.50 86 VAL A CA 1
ATOM 720 C C . VAL A 1 86 ? 0.707 -5.758 -1.253 1.00 92.50 86 VAL A C 1
ATOM 722 O O . VAL A 1 86 ? 0.056 -6.719 -1.658 1.00 92.50 86 VAL A O 1
ATOM 725 N N . PHE A 1 87 ? 1.516 -5.065 -2.052 1.00 93.88 87 PHE A N 1
ATOM 726 C CA . PHE A 1 87 ? 1.754 -5.497 -3.423 1.00 93.88 87 PHE A CA 1
ATOM 727 C C . PHE A 1 87 ? 2.721 -6.685 -3.468 1.00 93.88 87 PHE A C 1
ATOM 729 O O . PHE A 1 87 ? 3.774 -6.650 -2.816 1.00 93.88 87 PHE A O 1
ATOM 736 N N . PRO A 1 88 ? 2.443 -7.712 -4.291 1.00 96.00 88 PRO A N 1
ATOM 737 C CA . PRO A 1 88 ? 3.397 -8.780 -4.547 1.00 96.00 88 PRO A CA 1
ATOM 738 C C . PRO A 1 88 ? 4.694 -8.220 -5.148 1.00 96.00 88 PRO A C 1
ATOM 740 O O . PRO A 1 88 ? 4.721 -7.718 -6.274 1.00 96.00 88 PRO A O 1
ATOM 743 N N . LYS A 1 89 ? 5.809 -8.343 -4.415 1.00 92.25 89 LYS A N 1
ATOM 744 C CA . LYS A 1 89 ? 7.112 -7.776 -4.816 1.00 92.25 89 LYS A CA 1
ATOM 745 C C . LYS A 1 89 ? 7.573 -8.251 -6.195 1.00 92.25 89 LYS A C 1
ATOM 747 O O . LYS A 1 89 ? 8.180 -7.479 -6.929 1.00 92.25 89 LYS A O 1
ATOM 752 N N . ALA A 1 90 ? 7.287 -9.504 -6.552 1.00 95.62 90 ALA A N 1
ATOM 753 C CA . ALA A 1 90 ? 7.639 -10.065 -7.855 1.00 95.62 90 ALA A CA 1
ATOM 754 C C . ALA A 1 90 ? 6.902 -9.364 -9.009 1.00 95.62 90 ALA A C 1
ATOM 756 O O . ALA A 1 90 ? 7.519 -9.060 -10.028 1.00 95.62 90 ALA A O 1
ATOM 757 N N . ALA A 1 91 ? 5.616 -9.050 -8.826 1.00 97.19 91 ALA A N 1
ATOM 758 C CA . ALA A 1 91 ? 4.816 -8.343 -9.821 1.00 97.19 91 ALA A CA 1
ATOM 759 C C . ALA A 1 91 ? 5.325 -6.908 -10.016 1.00 97.19 91 ALA A C 1
ATOM 761 O O . ALA A 1 91 ? 5.618 -6.509 -11.141 1.00 97.19 91 ALA A O 1
ATOM 762 N N . ILE A 1 92 ? 5.543 -6.175 -8.917 1.00 97.62 92 ILE A N 1
ATOM 763 C CA . ILE A 1 92 ? 6.102 -4.815 -8.964 1.00 97.62 92 ILE A CA 1
ATOM 764 C C . ILE A 1 92 ? 7.485 -4.822 -9.614 1.00 97.62 92 ILE A C 1
ATOM 766 O O . ILE A 1 92 ? 7.746 -4.036 -10.521 1.00 97.62 92 ILE A O 1
ATOM 770 N N . LYS A 1 93 ? 8.361 -5.750 -9.213 1.00 97.56 93 LYS A N 1
ATOM 771 C CA . LYS A 1 93 ? 9.693 -5.888 -9.807 1.00 97.56 93 LYS A CA 1
ATOM 772 C C . LYS A 1 93 ? 9.605 -6.126 -11.313 1.00 97.56 93 LYS A C 1
ATOM 774 O O . LYS A 1 93 ? 10.288 -5.435 -12.059 1.00 97.56 93 LYS A O 1
ATOM 779 N N . ARG A 1 94 ? 8.743 -7.044 -11.764 1.00 97.88 94 ARG A N 1
ATOM 780 C CA . ARG A 1 94 ? 8.550 -7.334 -13.190 1.00 97.88 94 ARG A CA 1
ATOM 781 C C . ARG A 1 94 ? 8.089 -6.100 -13.962 1.00 97.88 94 ARG A C 1
ATOM 783 O O . ARG A 1 94 ? 8.644 -5.830 -15.022 1.00 97.88 94 ARG A O 1
ATOM 790 N N . ILE A 1 95 ? 7.127 -5.343 -13.437 1.00 98.00 95 ILE A N 1
ATOM 791 C CA . ILE A 1 95 ? 6.625 -4.118 -14.077 1.00 98.00 95 ILE A CA 1
ATOM 792 C C . ILE A 1 95 ? 7.749 -3.087 -14.205 1.00 98.00 95 ILE A C 1
ATOM 794 O O . ILE A 1 95 ? 8.042 -2.632 -15.309 1.00 98.00 95 ILE A O 1
ATOM 798 N N . VAL A 1 96 ? 8.439 -2.775 -13.103 1.00 97.94 96 VAL A N 1
ATOM 799 C CA . VAL A 1 96 ? 9.517 -1.774 -13.107 1.00 97.94 96 VAL A CA 1
ATOM 800 C C . VAL A 1 96 ? 10.653 -2.201 -14.043 1.00 97.94 96 VAL A C 1
ATOM 802 O O . VAL A 1 96 ? 11.142 -1.385 -14.820 1.00 97.94 96 VAL A O 1
ATOM 805 N N . GLN A 1 97 ? 11.046 -3.479 -14.037 1.00 97.94 97 GLN A N 1
ATOM 806 C CA . GLN A 1 97 ? 12.075 -4.005 -14.944 1.00 97.94 97 GLN A CA 1
ATOM 807 C C . GLN A 1 97 ? 11.650 -3.947 -16.413 1.00 97.94 97 GLN A C 1
ATOM 809 O O . GLN A 1 97 ? 12.458 -3.585 -17.258 1.00 97.94 97 GLN A O 1
ATOM 814 N N . THR A 1 98 ? 10.391 -4.269 -16.719 1.00 98.19 98 THR A N 1
ATOM 815 C CA . THR A 1 98 ? 9.866 -4.218 -18.095 1.00 98.19 98 THR A CA 1
ATOM 816 C C . THR A 1 98 ? 9.905 -2.793 -18.648 1.00 98.19 98 THR A C 1
ATOM 818 O O . THR A 1 98 ? 10.234 -2.600 -19.811 1.00 98.19 98 THR A O 1
ATOM 821 N N . ILE A 1 99 ? 9.611 -1.793 -17.813 1.00 97.44 99 ILE A N 1
ATOM 822 C CA . ILE A 1 99 ? 9.602 -0.380 -18.217 1.00 97.44 99 ILE A CA 1
ATOM 823 C C . ILE A 1 99 ? 11.026 0.180 -18.333 1.00 97.44 99 ILE A C 1
ATOM 825 O O . ILE A 1 99 ? 11.338 0.902 -19.272 1.00 97.44 99 ILE A O 1
ATOM 829 N N . THR A 1 100 ? 11.891 -0.135 -17.367 1.00 96.56 100 THR A N 1
ATOM 830 C CA . THR A 1 100 ? 13.252 0.430 -17.292 1.00 96.56 100 THR A CA 1
ATOM 831 C C . THR A 1 100 ? 14.286 -0.321 -18.125 1.00 96.56 100 THR A C 1
ATOM 833 O O . THR A 1 100 ? 15.359 0.217 -18.377 1.00 96.56 100 THR A O 1
ATOM 836 N N . GLY A 1 101 ? 14.007 -1.570 -18.503 1.00 96.19 101 GLY A N 1
ATOM 837 C CA . GLY A 1 101 ? 14.933 -2.451 -19.220 1.00 96.19 101 GLY A CA 1
ATOM 838 C C . GLY A 1 101 ? 16.114 -2.966 -18.385 1.00 96.19 101 GLY A C 1
ATOM 839 O O . GLY A 1 101 ? 16.905 -3.764 -18.881 1.00 96.19 101 GLY A O 1
ATOM 840 N N . ASN A 1 102 ? 16.229 -2.556 -17.117 1.00 94.75 102 ASN A N 1
ATOM 841 C CA . ASN A 1 102 ? 17.394 -2.812 -16.271 1.00 94.75 102 ASN A CA 1
ATOM 842 C C . ASN A 1 102 ? 17.048 -3.686 -15.059 1.00 94.75 102 ASN A C 1
ATOM 844 O O . ASN A 1 102 ? 15.890 -3.843 -14.666 1.00 94.75 102 ASN A O 1
ATOM 848 N N . SER A 1 103 ? 18.069 -4.253 -14.410 1.00 96.25 103 SER A N 1
ATOM 849 C CA . SER A 1 103 ? 17.894 -4.922 -13.119 1.00 96.25 103 SER A CA 1
ATOM 850 C C . SER A 1 103 ? 17.501 -3.921 -12.028 1.00 96.25 103 SER A C 1
ATOM 852 O O . SER A 1 103 ? 18.125 -2.870 -11.903 1.00 96.25 103 SER A O 1
ATOM 854 N N . VAL A 1 104 ? 16.517 -4.273 -11.197 1.00 96.81 104 VAL A N 1
ATOM 855 C CA . VAL A 1 104 ? 15.974 -3.392 -10.149 1.00 96.81 104 VAL A CA 1
ATOM 856 C C . VAL A 1 104 ? 16.277 -3.961 -8.762 1.00 96.81 104 VAL A C 1
ATOM 858 O O . VAL A 1 104 ? 16.089 -5.159 -8.518 1.00 96.81 104 VAL A O 1
ATOM 861 N N . SER A 1 105 ? 16.734 -3.099 -7.848 1.00 97.06 105 SER A N 1
ATOM 862 C CA . SER A 1 105 ? 17.044 -3.463 -6.461 1.00 97.06 105 SER A CA 1
ATOM 863 C C . SER A 1 105 ? 15.781 -3.612 -5.606 1.00 97.06 105 SER A C 1
ATOM 865 O O . SER A 1 105 ? 14.732 -3.032 -5.885 1.00 97.06 105 SER A O 1
ATOM 867 N N . GLN A 1 106 ? 15.879 -4.375 -4.516 1.00 95.25 106 GLN A N 1
ATOM 868 C CA . G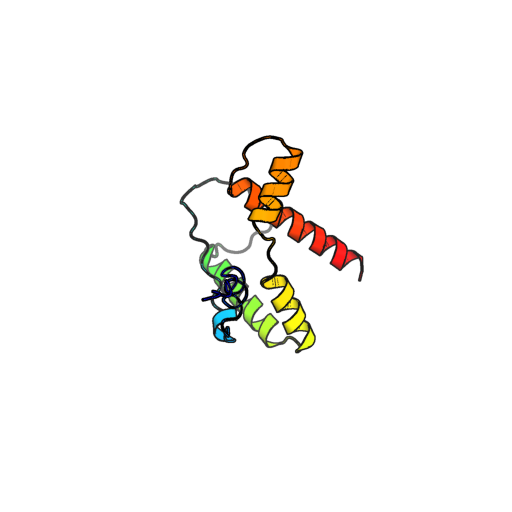LN A 1 106 ? 14.748 -4.596 -3.613 1.00 95.25 106 GLN A CA 1
ATOM 869 C C . GLN A 1 106 ? 14.243 -3.297 -2.965 1.00 95.25 106 GLN A C 1
ATOM 871 O O . GLN A 1 106 ? 13.036 -3.143 -2.797 1.00 95.25 106 GLN A O 1
ATOM 876 N N . ASN A 1 107 ? 15.131 -2.351 -2.649 1.00 96.56 107 ASN A N 1
ATOM 877 C CA . ASN A 1 107 ? 14.744 -1.067 -2.058 1.00 96.56 107 ASN A CA 1
ATOM 878 C C . ASN A 1 107 ? 13.866 -0.249 -3.009 1.00 96.56 107 ASN A C 1
ATOM 880 O O . ASN A 1 107 ? 12.883 0.339 -2.571 1.00 96.56 107 ASN A O 1
ATOM 884 N N . VAL A 1 108 ? 14.159 -0.284 -4.313 1.00 97.19 108 VAL A N 1
ATOM 885 C CA . VAL A 1 108 ? 13.312 0.356 -5.329 1.00 97.19 108 VAL A CA 1
ATOM 886 C C . VAL A 1 108 ? 11.948 -0.326 -5.402 1.00 97.19 108 VAL A C 1
ATOM 888 O O . VAL A 1 108 ? 10.931 0.356 -5.449 1.00 97.19 108 VAL A O 1
ATOM 891 N N . VAL A 1 109 ? 11.896 -1.660 -5.336 1.00 96.81 109 VAL A N 1
ATOM 892 C CA . VAL A 1 109 ? 10.622 -2.400 -5.307 1.00 96.81 109 VAL A CA 1
ATOM 893 C C . VAL A 1 109 ? 9.791 -2.032 -4.072 1.00 96.81 109 VAL A C 1
ATOM 895 O O . VAL A 1 109 ? 8.585 -1.829 -4.192 1.00 96.81 109 VAL A O 1
ATOM 898 N N . ILE A 1 110 ? 10.418 -1.911 -2.897 1.00 94.94 110 ILE A N 1
ATOM 899 C CA . ILE A 1 110 ? 9.746 -1.499 -1.653 1.00 94.94 110 ILE A CA 1
ATOM 900 C C . ILE A 1 110 ? 9.226 -0.065 -1.773 1.00 94.94 110 ILE A C 1
ATOM 902 O O . ILE A 1 110 ? 8.051 0.170 -1.500 1.00 94.94 110 ILE A O 1
ATOM 906 N N . ALA A 1 111 ? 10.068 0.870 -2.221 1.00 97.69 111 ALA A N 1
ATOM 907 C CA . ALA A 1 111 ? 9.685 2.268 -2.397 1.00 97.69 111 ALA A CA 1
ATOM 908 C C . ALA A 1 111 ? 8.517 2.408 -3.383 1.00 97.69 111 ALA A C 1
ATOM 910 O O . ALA A 1 111 ? 7.522 3.053 -3.069 1.00 97.69 111 ALA A O 1
ATOM 911 N N . MET A 1 112 ? 8.593 1.727 -4.529 1.00 97.69 112 MET A N 1
ATOM 912 C CA . MET A 1 112 ? 7.537 1.748 -5.541 1.00 97.69 112 MET A CA 1
ATOM 913 C C . MET A 1 112 ? 6.224 1.165 -5.010 1.00 97.69 112 MET A C 1
ATOM 915 O O . MET A 1 112 ? 5.159 1.728 -5.240 1.00 97.69 112 MET A O 1
ATOM 919 N N . SER A 1 113 ? 6.300 0.070 -4.246 1.00 94.94 113 SER A N 1
ATOM 920 C CA . SER A 1 113 ? 5.122 -0.528 -3.604 1.00 94.94 113 SER A CA 1
ATOM 921 C C . SER A 1 113 ? 4.479 0.431 -2.594 1.00 94.94 113 SER A C 1
ATOM 923 O O . SER A 1 113 ? 3.256 0.502 -2.514 1.00 94.94 113 SER A O 1
ATOM 925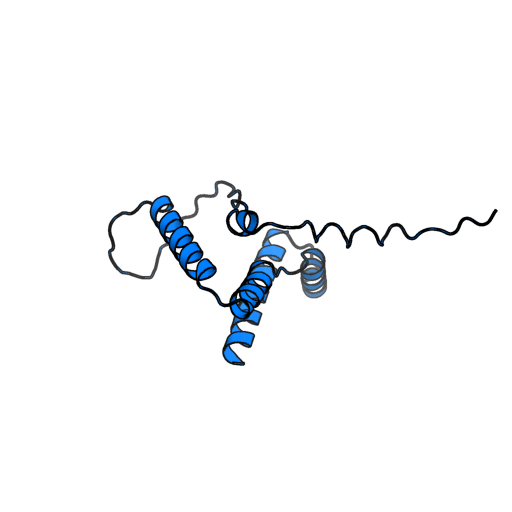 N N . GLY A 1 114 ? 5.289 1.171 -1.829 1.00 96.06 114 GLY A N 1
ATOM 926 C CA . GLY A 1 114 ? 4.807 2.163 -0.866 1.00 96.06 114 GLY A CA 1
ATOM 927 C C . GLY A 1 114 ? 4.119 3.347 -1.541 1.00 96.06 114 GLY A C 1
ATOM 928 O O . GLY A 1 114 ? 2.995 3.679 -1.177 1.00 96.06 114 GLY A O 1
ATOM 929 N N . ILE A 1 115 ? 4.752 3.927 -2.565 1.00 97.12 115 ILE A N 1
ATOM 930 C CA . ILE A 1 115 ? 4.194 5.055 -3.329 1.00 97.12 115 ILE A CA 1
ATOM 931 C C . ILE A 1 115 ? 2.869 4.653 -3.983 1.00 97.12 115 ILE A C 1
ATOM 933 O O . ILE A 1 115 ? 1.878 5.360 -3.840 1.00 97.12 115 ILE A O 1
ATOM 937 N N . ALA A 1 116 ? 2.821 3.486 -4.633 1.00 97.56 116 ALA A N 1
ATOM 938 C CA . ALA A 1 116 ? 1.595 2.984 -5.246 1.00 97.56 116 ALA A CA 1
ATOM 939 C C . ALA A 1 116 ? 0.467 2.777 -4.220 1.00 97.56 116 ALA A C 1
ATOM 941 O O . ALA A 1 116 ? -0.694 3.026 -4.529 1.00 97.56 116 ALA A O 1
ATOM 942 N N . LYS A 1 117 ? 0.790 2.342 -2.993 1.00 94.94 117 LYS A N 1
ATOM 943 C CA . LYS A 1 117 ? -0.213 2.131 -1.939 1.00 94.94 117 LYS A CA 1
ATOM 944 C C . LYS A 1 117 ? -0.799 3.455 -1.452 1.00 94.94 117 LYS A C 1
ATOM 946 O O . LYS A 1 117 ? -2.008 3.532 -1.274 1.00 94.94 117 LYS A O 1
ATOM 951 N N . VAL A 1 118 ? 0.047 4.469 -1.257 1.00 96.06 118 VAL A N 1
ATOM 952 C CA . VAL A 1 118 ? -0.398 5.822 -0.884 1.00 96.06 118 VAL A CA 1
ATOM 953 C C . VAL A 1 118 ? -1.292 6.396 -1.978 1.00 96.06 118 VAL A C 1
ATOM 955 O O . VAL A 1 118 ? -2.403 6.809 -1.680 1.00 96.06 118 VAL A O 1
ATOM 958 N N . PHE A 1 119 ? -0.867 6.297 -3.239 1.00 96.81 119 PHE A N 1
ATOM 959 C CA . PHE A 1 119 ? -1.632 6.791 -4.384 1.00 96.81 119 PHE A CA 1
ATOM 960 C C . PHE A 1 119 ? -3.035 6.173 -4.489 1.00 96.81 119 PHE A C 1
ATOM 962 O O . PHE A 1 119 ? -4.015 6.879 -4.697 1.00 96.81 119 PHE A O 1
ATOM 969 N N . ILE A 1 120 ? -3.161 4.852 -4.316 1.00 95.56 120 ILE A N 1
ATOM 970 C CA . ILE A 1 120 ? -4.484 4.206 -4.309 1.00 95.56 120 ILE A CA 1
ATOM 971 C C . ILE A 1 120 ? -5.311 4.657 -3.101 1.00 95.56 120 ILE A C 1
ATOM 973 O O . ILE A 1 120 ? -6.516 4.835 -3.239 1.00 95.56 120 ILE A O 1
ATOM 977 N N . GLY A 1 121 ? -4.680 4.841 -1.937 1.00 92.69 121 GLY A N 1
ATOM 978 C CA . GLY A 1 121 ? -5.345 5.366 -0.744 1.00 92.69 121 GLY A CA 1
ATOM 979 C C . GLY A 1 121 ? -5.958 6.742 -0.992 1.00 92.69 121 GLY A C 1
ATOM 980 O O . GLY A 1 121 ? -7.148 6.914 -0.761 1.00 92.69 121 GLY A O 1
ATOM 981 N N . GLU A 1 122 ? -5.179 7.664 -1.559 1.00 94.44 1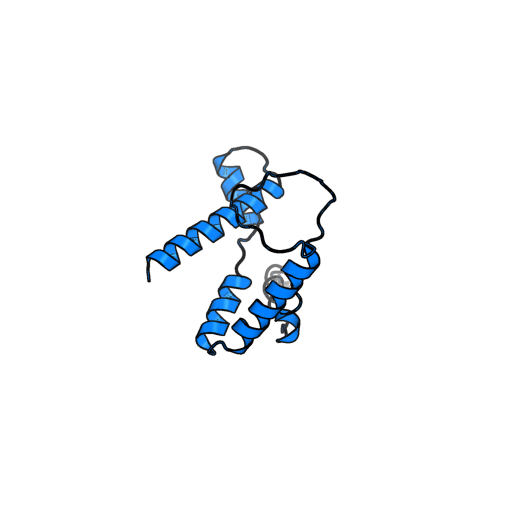22 GLU A N 1
ATOM 982 C CA . GLU A 1 122 ? -5.636 9.010 -1.927 1.00 94.44 122 GLU A CA 1
ATOM 983 C C . GLU A 1 122 ? -6.826 8.954 -2.899 1.00 94.44 122 GLU A C 1
ATOM 985 O O . GLU A 1 122 ? -7.844 9.594 -2.659 1.00 94.44 122 GLU A O 1
ATOM 990 N N . ILE A 1 123 ? -6.761 8.115 -3.941 1.00 96.38 123 ILE A N 1
ATOM 991 C CA . ILE A 1 123 ? -7.874 7.944 -4.894 1.00 96.38 123 ILE A CA 1
ATOM 992 C C . ILE A 1 123 ? -9.146 7.434 -4.208 1.00 96.38 123 ILE A C 1
ATOM 994 O O . ILE A 1 123 ? -10.246 7.889 -4.515 1.00 96.38 123 ILE A O 1
ATOM 998 N N . VAL A 1 124 ? -9.018 6.446 -3.319 1.00 92.62 124 VAL A N 1
ATOM 999 C CA . VAL A 1 124 ? -10.168 5.869 -2.608 1.00 92.62 124 VAL A CA 1
ATOM 1000 C C . VAL A 1 124 ? -10.776 6.886 -1.642 1.00 92.62 124 VAL A C 1
ATOM 1002 O O . VAL A 1 124 ? -11.995 6.918 -1.497 1.00 92.62 124 VAL A O 1
ATOM 1005 N N . GLU A 1 125 ? -9.950 7.718 -1.008 1.00 90.25 125 GLU A N 1
ATOM 1006 C CA . GLU A 1 125 ? -10.398 8.797 -0.124 1.00 90.25 125 GLU A CA 1
ATOM 1007 C C . GLU A 1 125 ? -11.104 9.924 -0.888 1.00 90.25 125 GLU A C 1
ATOM 1009 O O . GLU A 1 125 ? -12.114 10.427 -0.408 1.00 90.25 125 GLU A O 1
ATOM 1014 N N . GLU A 1 126 ? -10.626 10.293 -2.079 1.00 90.62 126 GLU A N 1
ATOM 1015 C CA . GLU A 1 126 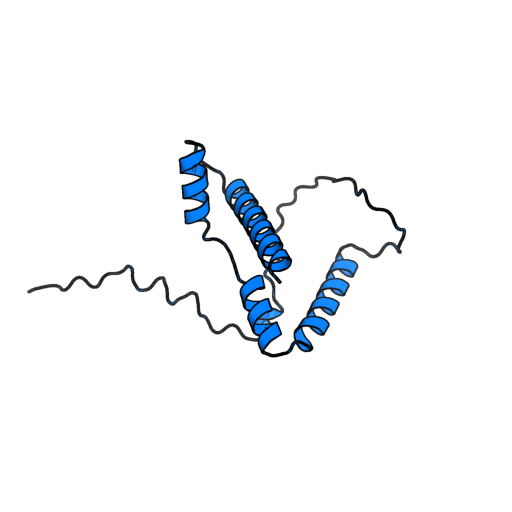? -11.285 11.285 -2.944 1.00 90.62 126 GLU A CA 1
ATOM 1016 C C . GLU A 1 126 ? -12.613 10.787 -3.533 1.00 90.62 126 GLU A C 1
ATOM 1018 O O . GLU A 1 126 ? -13.493 11.585 -3.857 1.00 90.62 126 GLU A O 1
ATOM 1023 N N . GLY A 1 127 ? -12.756 9.473 -3.711 1.00 77.50 127 GLY A N 1
ATOM 1024 C CA . GLY A 1 127 ? -13.946 8.852 -4.291 1.00 77.50 127 GLY A CA 1
ATOM 1025 C C . GLY A 1 127 ? -15.140 8.707 -3.340 1.00 77.50 127 GLY A C 1
ATOM 1026 O O . GLY A 1 127 ? -16.151 8.137 -3.756 1.00 77.50 127 GLY A O 1
ATOM 1027 N N . ASN A 1 128 ? -15.025 9.168 -2.092 1.00 58.53 128 ASN A N 1
ATOM 1028 C CA . ASN A 1 128 ? -15.983 8.963 -1.000 1.00 58.53 128 ASN A CA 1
ATOM 1029 C C . ASN A 1 128 ? -16.542 10.299 -0.485 1.00 58.53 128 ASN A C 1
ATOM 1031 O O . ASN A 1 128 ? -17.732 10.326 -0.098 1.00 58.53 128 ASN A O 1
#

InterPro domains:
  IPR006809 TAFII28-like protein domain [PF04719] (66-126)
  IPR006809 TAFII28-like protein domain [cd08048] (71-126)
  IPR009072 Histone-fold [G3DSA:1.10.20.10] (71-128)
  IPR009072 Histone-fold [SSF47113] (71-126)
  IPR045127 Transcription initiation factor TFIID subunit 11-like [PTHR13218] (27-126)

Sequence (128 aa):
MESMMFNKDQEMESSSYKDFSQEDLFLAPEPKRSNDQHNSSDLFGKKKKDKSKKQIEAEEREKMRVLVSNFTEEQLDRYEMFRRSVFPKAAIKRIVQTITGNSVSQNVVIAMSGIAKVFIGEIVEEGN

Radius of gyration: 20.74 Å; chains: 1; bounding box: 40×71×45 Å

Foldseek 3Di:
DDDPPDPPPPPVVPVVDDPQDPVNVLCDPPPPDDDDDDDDDDPDDDDDDPDDPVNVVVVVSVVVVVVLVPDDPVRNVVVVCLVPDWDDLVVLQVVVCVVVVDHDDSVVSVVSRVVVSVVVVVVVVVVD